Protein AF-A0A7J2LQR1-F1 (afdb_monomer_lite)

Foldseek 3Di:
DQLVLCVVLVHDSVDPCQQQDQQCCLPDGVVRCVVVVHHSNDNPNPVCPPVVVVVVVVVVVVVVVVVVVVVVVVVVVVD

Radius of gyration: 22.75 Å; chains: 1; bounding box: 51×16×59 Å

Structure (mmCIF, N/CA/C/O backbone):
data_AF-A0A7J2LQR1-F1
#
_entry.id   AF-A0A7J2LQR1-F1
#
loop_
_atom_site.group_PDB
_atom_site.id
_atom_site.type_symbol
_atom_site.label_atom_id
_atom_site.label_alt_id
_atom_site.label_comp_id
_atom_site.label_asym_id
_atom_site.label_entity_id
_atom_site.label_seq_id
_atom_site.pdbx_PDB_ins_code
_atom_site.Cartn_x
_atom_site.Cartn_y
_atom_site.Cartn_z
_atom_site.occupancy
_atom_site.B_iso_or_equiv
_atom_site.auth_seq_id
_atom_site.auth_comp_id
_atom_site.auth_asym_id
_atom_site.auth_atom_id
_atom_site.pdbx_PDB_model_num
ATOM 1 N N . MET A 1 1 ? 10.579 -4.645 -11.580 1.00 91.00 1 MET A N 1
ATOM 2 C CA . MET A 1 1 ? 9.429 -5.420 -12.083 1.00 91.00 1 MET A CA 1
ATOM 3 C C . MET A 1 1 ? 9.885 -6.217 -13.296 1.00 91.00 1 MET A C 1
ATOM 5 O O . MET A 1 1 ? 11.030 -6.048 -13.690 1.00 91.00 1 MET A O 1
ATOM 9 N N . ILE A 1 2 ? 9.084 -7.158 -13.801 1.00 93.44 2 ILE A N 1
ATOM 10 C CA . ILE A 1 2 ? 9.371 -7.813 -15.087 1.00 93.44 2 ILE A CA 1
ATOM 11 C C . ILE A 1 2 ? 8.579 -7.105 -16.184 1.00 93.44 2 ILE A C 1
ATOM 13 O O . ILE A 1 2 ? 7.397 -6.832 -15.981 1.00 93.44 2 ILE A O 1
ATOM 17 N N . ASP A 1 3 ? 9.188 -6.918 -17.351 1.00 95.44 3 ASP A N 1
ATOM 18 C CA . ASP A 1 3 ? 8.614 -6.169 -18.473 1.00 95.44 3 ASP A CA 1
ATOM 19 C C . ASP A 1 3 ? 7.206 -6.653 -18.844 1.00 95.44 3 ASP A C 1
ATOM 21 O O . ASP A 1 3 ? 6.308 -5.867 -19.119 1.00 95.44 3 ASP A O 1
ATOM 25 N N . SER A 1 4 ? 6.976 -7.971 -18.811 1.00 96.12 4 SER A N 1
ATOM 26 C CA . SER A 1 4 ? 5.655 -8.547 -19.111 1.00 96.12 4 SER A CA 1
ATOM 27 C C . SER A 1 4 ? 4.554 -8.094 -18.145 1.00 96.12 4 SER A C 1
ATOM 29 O O . SER A 1 4 ? 3.408 -7.940 -18.560 1.00 96.12 4 SER A O 1
ATOM 31 N N . TRP A 1 5 ? 4.892 -7.858 -16.876 1.00 95.75 5 TRP A N 1
ATOM 32 C CA . TRP A 1 5 ? 3.965 -7.342 -15.869 1.00 95.75 5 TRP A CA 1
ATOM 33 C C . TRP A 1 5 ? 3.713 -5.849 -16.079 1.00 95.75 5 TRP A C 1
ATOM 35 O O . TRP A 1 5 ? 2.563 -5.419 -16.051 1.00 95.75 5 TRP A O 1
ATOM 45 N N . GLU A 1 6 ? 4.766 -5.080 -16.364 1.00 96.88 6 GLU A N 1
ATOM 46 C CA . GLU A 1 6 ? 4.649 -3.654 -16.689 1.00 96.88 6 GLU A CA 1
ATOM 47 C C . GLU A 1 6 ? 3.764 -3.445 -17.919 1.00 96.88 6 GLU A C 1
ATOM 49 O O . GLU A 1 6 ? 2.800 -2.690 -17.856 1.00 96.88 6 GLU A O 1
ATOM 54 N N . VAL A 1 7 ? 4.000 -4.195 -18.999 1.00 96.62 7 VAL A N 1
ATOM 55 C CA . VAL A 1 7 ? 3.178 -4.144 -20.219 1.00 96.62 7 VAL A CA 1
ATOM 56 C C . VAL A 1 7 ? 1.729 -4.547 -19.944 1.00 96.62 7 VAL A C 1
ATOM 58 O O . VAL A 1 7 ? 0.816 -3.898 -20.453 1.00 96.62 7 VAL A O 1
ATOM 61 N N . PHE A 1 8 ? 1.497 -5.588 -19.136 1.00 96.50 8 PHE A N 1
ATOM 62 C CA . PHE A 1 8 ? 0.144 -6.031 -18.787 1.00 96.50 8 PHE A CA 1
ATOM 63 C C . PHE A 1 8 ? -0.659 -4.925 -18.090 1.00 96.50 8 PHE A C 1
ATOM 65 O O . PHE A 1 8 ? -1.817 -4.698 -18.436 1.00 96.50 8 PHE A O 1
ATOM 72 N N . TYR A 1 9 ? -0.025 -4.197 -17.170 1.00 95.75 9 TYR A N 1
ATOM 73 C CA . TYR A 1 9 ? -0.629 -3.059 -16.483 1.00 95.75 9 TYR A CA 1
ATOM 74 C C . TYR A 1 9 ? -0.391 -1.723 -17.201 1.00 95.75 9 TYR A C 1
ATOM 76 O O . TYR A 1 9 ? -0.662 -0.673 -16.633 1.00 95.75 9 TYR A O 1
ATOM 84 N N . GLY A 1 10 ? 0.104 -1.700 -18.442 1.00 95.31 10 GLY A N 1
ATOM 85 C CA . GLY A 1 10 ? 0.345 -0.471 -19.212 1.00 95.31 10 GLY A CA 1
ATOM 86 C C . GLY A 1 10 ? 1.354 0.509 -18.591 1.00 95.31 10 GLY A C 1
ATOM 87 O O . GLY A 1 10 ? 1.269 1.711 -18.850 1.00 95.31 10 GLY A O 1
ATOM 88 N N . LEU A 1 11 ? 2.229 0.024 -17.713 1.00 95.88 11 LEU A N 1
ATOM 89 C CA . LEU A 1 11 ? 3.395 0.740 -17.197 1.00 95.88 11 LEU A CA 1
ATOM 90 C C . LEU A 1 11 ? 4.514 0.758 -18.253 1.00 95.88 11 LEU A C 1
ATOM 92 O O . LEU A 1 11 ? 4.362 0.181 -19.336 1.00 95.88 11 LEU A O 1
ATOM 96 N N . ASN A 1 12 ? 5.619 1.448 -17.974 1.00 95.75 12 ASN A N 1
ATOM 97 C CA . ASN A 1 12 ? 6.681 1.648 -18.950 1.00 95.75 12 ASN A CA 1
ATOM 98 C C . ASN A 1 12 ? 7.875 0.712 -18.679 1.00 95.75 12 ASN A C 1
ATOM 100 O O . ASN A 1 12 ? 8.749 1.058 -17.891 1.00 95.75 12 ASN A O 1
ATOM 104 N N . PRO A 1 13 ? 8.010 -0.416 -19.405 1.00 95.69 13 PRO A N 1
ATOM 105 C CA . PRO A 1 13 ? 9.071 -1.393 -19.145 1.00 95.69 13 PRO A CA 1
ATOM 106 C C . PRO A 1 13 ? 10.492 -0.877 -19.425 1.00 95.69 13 PRO A C 1
ATOM 108 O O . PRO A 1 13 ? 11.470 -1.519 -19.055 1.00 95.69 13 PRO A O 1
ATOM 111 N N . VAL A 1 14 ? 10.636 0.265 -20.110 1.00 96.38 14 VAL A N 1
ATOM 112 C CA . VAL A 1 14 ? 11.948 0.884 -20.367 1.00 96.38 14 VAL A CA 1
ATOM 113 C C . VAL A 1 14 ? 12.267 2.042 -19.420 1.00 96.38 14 VAL A C 1
ATOM 115 O O . VAL A 1 14 ? 13.346 2.624 -19.527 1.00 96.38 14 VAL A O 1
ATOM 118 N N . ASP A 1 15 ? 11.359 2.386 -18.505 1.00 95.81 15 ASP A N 1
ATOM 119 C CA . ASP A 1 15 ? 11.550 3.457 -17.529 1.00 95.81 15 ASP A CA 1
ATOM 120 C C . ASP A 1 15 ? 11.480 2.914 -16.096 1.00 95.81 15 ASP A C 1
ATOM 122 O O . ASP A 1 15 ? 10.404 2.837 -15.517 1.00 95.81 15 ASP A O 1
ATOM 126 N N . PRO A 1 16 ? 12.629 2.620 -15.465 1.00 94.12 16 PRO A N 1
ATOM 127 C CA . PRO A 1 16 ? 12.653 2.055 -14.119 1.00 94.12 16 PRO A CA 1
ATOM 128 C C . PRO A 1 16 ? 12.187 3.032 -13.029 1.00 94.12 16 PRO A C 1
ATOM 130 O O . PRO A 1 16 ? 12.080 2.634 -11.865 1.00 94.12 16 PRO A O 1
ATOM 133 N N . THR A 1 17 ? 11.976 4.315 -13.347 1.00 95.94 17 THR A N 1
ATOM 134 C CA . THR A 1 17 ? 11.505 5.296 -12.359 1.00 95.94 17 THR A CA 1
ATOM 135 C C . THR A 1 17 ? 10.020 5.128 -12.046 1.00 95.94 17 THR A C 1
ATOM 137 O O . THR A 1 17 ? 9.590 5.485 -10.941 1.00 95.94 17 THR A O 1
ATOM 140 N N . ASP A 1 18 ? 9.260 4.496 -12.945 1.00 95.00 18 ASP A N 1
ATOM 141 C CA . ASP A 1 18 ? 7.836 4.228 -12.759 1.00 95.00 18 ASP A CA 1
ATOM 142 C C . ASP A 1 18 ? 7.560 3.289 -11.574 1.00 95.00 18 ASP A C 1
ATOM 144 O O . ASP A 1 18 ? 6.536 3.414 -10.912 1.00 95.00 18 ASP A O 1
ATOM 148 N N . A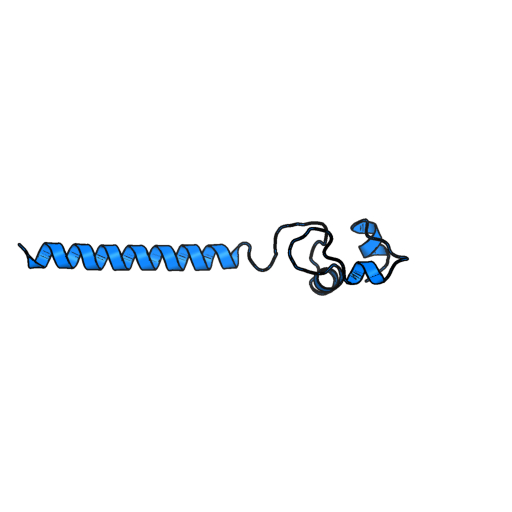LA A 1 19 ? 8.517 2.438 -11.206 1.00 96.62 19 ALA A N 1
ATOM 149 C CA . ALA A 1 19 ? 8.454 1.552 -10.050 1.00 96.62 19 ALA A CA 1
ATOM 150 C C . ALA A 1 19 ? 8.214 2.314 -8.725 1.00 96.62 19 ALA A C 1
ATOM 152 O O . ALA A 1 19 ? 7.680 1.756 -7.758 1.00 96.62 19 ALA A O 1
ATOM 153 N N . SER A 1 20 ? 8.619 3.588 -8.674 1.00 97.06 20 SER A N 1
ATOM 154 C CA . SER A 1 20 ? 8.438 4.476 -7.519 1.00 97.06 20 SER A CA 1
ATOM 155 C C . SER A 1 20 ? 7.142 5.291 -7.547 1.00 97.06 20 SER A C 1
ATOM 157 O O . SER A 1 20 ? 6.796 5.897 -6.533 1.00 97.06 20 SER A O 1
ATOM 159 N N . LEU A 1 21 ? 6.432 5.300 -8.677 1.00 97.00 21 LEU A N 1
ATOM 160 C CA . LEU A 1 21 ? 5.167 6.006 -8.836 1.00 97.00 21 LEU A CA 1
ATOM 161 C C . LEU A 1 21 ? 4.014 5.200 -8.244 1.00 97.00 21 LEU A C 1
ATOM 163 O O . LEU A 1 21 ? 4.076 3.976 -8.164 1.00 97.00 21 LEU A O 1
ATOM 167 N N . ASP A 1 22 ? 2.971 5.921 -7.862 1.00 96.00 22 ASP A N 1
ATOM 168 C CA . ASP A 1 22 ? 1.672 5.405 -7.444 1.00 96.00 22 ASP A CA 1
ATOM 169 C C . ASP A 1 22 ? 0.684 5.733 -8.574 1.00 96.00 22 ASP A C 1
ATOM 171 O O . ASP A 1 22 ? 0.260 6.883 -8.737 1.00 96.00 22 ASP A O 1
ATOM 175 N N . SER A 1 23 ? 0.452 4.760 -9.457 1.00 95.12 23 SER A N 1
ATOM 176 C CA . SER A 1 23 ? -0.236 5.006 -10.733 1.00 95.12 23 SER A CA 1
ATOM 177 C C . SER A 1 23 ? -1.752 5.115 -10.592 1.00 95.12 23 SER A C 1
ATOM 179 O O . SER A 1 23 ? -2.397 5.718 -11.456 1.00 95.12 23 SER A O 1
ATOM 181 N N . ASP A 1 24 ? -2.321 4.541 -9.538 1.00 95.12 24 ASP A N 1
ATOM 182 C CA . ASP A 1 24 ? -3.756 4.534 -9.254 1.00 95.12 24 ASP A CA 1
ATOM 183 C C . ASP A 1 24 ? -4.139 5.364 -8.020 1.00 95.12 24 ASP A C 1
ATOM 185 O O . ASP A 1 24 ? -5.328 5.568 -7.765 1.00 95.12 24 ASP A O 1
ATOM 189 N N . SER A 1 25 ? -3.152 5.965 -7.351 1.00 94.50 25 SER A N 1
ATOM 190 C CA . SER A 1 25 ? -3.326 6.864 -6.207 1.00 94.50 25 SER A CA 1
ATOM 191 C C . SER A 1 25 ? -3.924 6.176 -4.978 1.00 94.50 25 SER A C 1
ATOM 193 O O . SER A 1 25 ? -4.654 6.811 -4.205 1.00 94.50 25 SER A O 1
ATOM 195 N N . ASP A 1 26 ? -3.624 4.889 -4.790 1.00 92.69 26 ASP A N 1
ATOM 196 C CA . ASP A 1 26 ? -4.031 4.109 -3.618 1.00 92.69 26 ASP A CA 1
ATOM 197 C C . ASP A 1 26 ? -3.025 4.226 -2.442 1.00 92.69 26 ASP A C 1
ATOM 199 O O . ASP A 1 26 ? -3.286 3.794 -1.312 1.00 92.69 26 ASP A O 1
ATOM 203 N N . GLY A 1 27 ? -1.890 4.894 -2.661 1.00 91.81 27 GLY A N 1
ATOM 204 C CA . GLY A 1 27 ? -0.835 5.098 -1.673 1.00 91.81 27 GLY A CA 1
ATOM 205 C C . GLY A 1 27 ? 0.240 4.007 -1.658 1.00 91.81 27 GLY A C 1
ATOM 206 O O . GLY A 1 27 ? 1.127 4.050 -0.792 1.00 91.81 27 GLY A O 1
ATOM 207 N N . LEU A 1 28 ? 0.195 3.039 -2.575 1.00 94.06 28 LEU A N 1
ATOM 208 C CA . LEU A 1 28 ?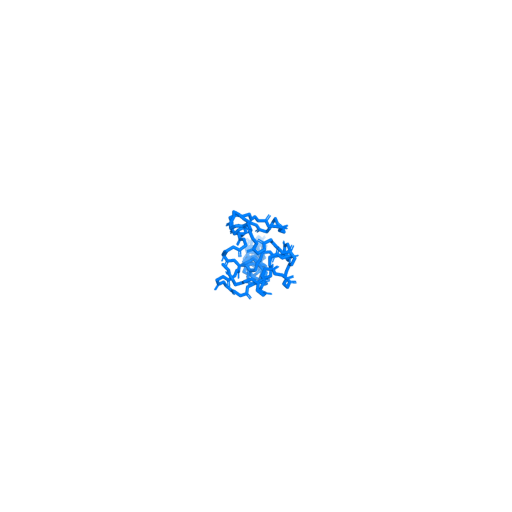 1.252 2.064 -2.823 1.00 94.06 28 LEU A CA 1
ATOM 209 C C . LEU A 1 28 ? 2.014 2.435 -4.099 1.00 94.06 28 LEU A C 1
ATOM 21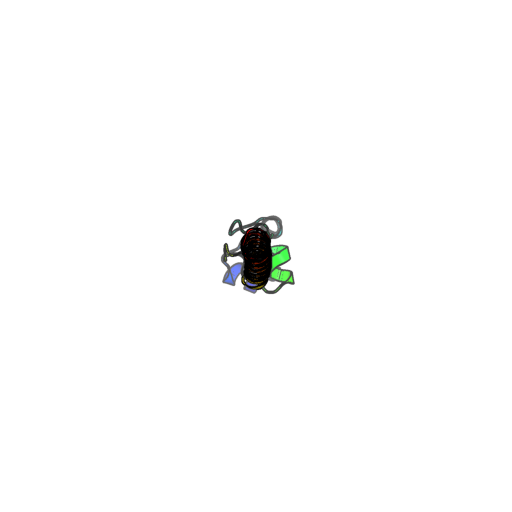1 O O . LEU A 1 28 ? 1.467 2.940 -5.065 1.00 94.06 28 LEU A O 1
ATOM 215 N N . SER A 1 29 ? 3.329 2.202 -4.106 1.00 96.25 29 SER A N 1
ATOM 216 C CA . SER A 1 29 ? 4.097 2.350 -5.343 1.00 96.25 29 SER A CA 1
ATOM 217 C C . SER A 1 29 ? 3.949 1.101 -6.213 1.00 96.25 29 SER A C 1
ATOM 219 O O . SER A 1 29 ? 3.888 -0.008 -5.673 1.00 96.25 29 SER A O 1
ATOM 221 N N . ASN A 1 30 ? 4.069 1.247 -7.532 1.00 96.12 30 ASN A N 1
ATOM 222 C CA . ASN A 1 30 ? 4.014 0.145 -8.499 1.00 96.12 30 ASN A CA 1
ATOM 223 C C . ASN A 1 30 ? 4.943 -1.029 -8.107 1.00 96.12 30 ASN A C 1
ATOM 225 O O . ASN A 1 30 ? 4.598 -2.204 -8.248 1.00 96.12 30 ASN A O 1
ATOM 229 N N . LEU A 1 31 ? 6.129 -0.738 -7.548 1.00 96.56 31 LEU A N 1
ATOM 230 C CA . LEU A 1 31 ? 7.046 -1.761 -7.028 1.00 96.56 31 LEU A CA 1
ATOM 231 C C . LEU A 1 31 ? 6.477 -2.532 -5.834 1.00 96.56 31 LEU A C 1
ATOM 233 O O . LEU A 1 31 ? 6.656 -3.749 -5.739 1.00 96.56 31 LEU A O 1
ATOM 237 N N . ARG A 1 32 ? 5.846 -1.832 -4.887 1.00 95.19 32 ARG A N 1
ATOM 238 C CA . ARG A 1 32 ? 5.228 -2.452 -3.710 1.00 95.19 32 ARG A CA 1
ATOM 239 C C . ARG A 1 32 ? 4.154 -3.435 -4.155 1.00 95.19 32 ARG A C 1
ATOM 241 O O . ARG A 1 32 ? 4.095 -4.557 -3.654 1.00 95.19 32 ARG A O 1
ATOM 248 N N . GLU A 1 33 ? 3.375 -3.022 -5.136 1.00 94.69 33 GLU A N 1
ATOM 249 C CA . GLU A 1 33 ? 2.282 -3.798 -5.689 1.00 94.69 33 GLU A CA 1
ATOM 250 C C . GLU A 1 33 ? 2.757 -5.013 -6.477 1.00 94.69 33 GLU A C 1
ATOM 252 O O . GLU A 1 33 ? 2.258 -6.122 -6.277 1.00 94.69 33 GLU A O 1
ATOM 257 N N . TYR A 1 34 ? 3.823 -4.859 -7.264 1.00 95.38 34 TYR A N 1
ATOM 258 C CA . TYR A 1 34 ? 4.502 -5.983 -7.902 1.00 95.38 34 TYR A CA 1
ATOM 259 C C . TYR A 1 34 ? 4.956 -7.044 -6.889 1.00 95.38 34 TYR A C 1
ATOM 261 O O . TYR A 1 34 ? 4.740 -8.243 -7.089 1.00 95.38 34 TYR A O 1
ATOM 269 N N . LEU A 1 35 ? 5.560 -6.615 -5.774 1.00 94.94 35 LEU A N 1
ATOM 270 C CA . LEU A 1 35 ? 6.022 -7.516 -4.711 1.00 94.94 35 LEU A CA 1
ATOM 271 C C . LEU A 1 35 ? 4.864 -8.208 -3.982 1.00 94.94 35 LEU A C 1
ATOM 273 O O . LEU A 1 35 ? 5.016 -9.342 -3.525 1.00 94.94 35 LEU A O 1
ATOM 277 N N . TRP A 1 36 ? 3.718 -7.539 -3.870 1.00 91.88 36 TRP A N 1
ATOM 278 C CA . TRP A 1 36 ? 2.518 -8.059 -3.211 1.00 91.88 36 TRP A CA 1
ATOM 279 C C . TRP A 1 36 ? 1.558 -8.779 -4.156 1.00 91.88 36 TRP A C 1
ATOM 281 O O . TRP A 1 36 ? 0.560 -9.331 -3.694 1.00 91.88 36 TRP A O 1
ATOM 291 N N . ARG A 1 37 ? 1.891 -8.845 -5.452 1.00 91.38 37 ARG A N 1
ATOM 292 C CA . ARG A 1 37 ? 1.025 -9.386 -6.507 1.00 91.38 37 ARG A CA 1
ATOM 293 C C . ARG A 1 37 ? -0.355 -8.711 -6.522 1.00 91.38 37 ARG A C 1
ATOM 295 O O . ARG A 1 37 ? -1.359 -9.393 -6.725 1.00 91.38 37 ARG A O 1
ATOM 302 N N . SER A 1 38 ? -0.387 -7.399 -6.284 1.00 90.81 38 SER A N 1
ATOM 303 C CA . SER A 1 38 ? -1.579 -6.562 -6.450 1.00 90.81 38 SER A CA 1
ATOM 304 C C . SER A 1 38 ? -1.602 -5.892 -7.831 1.00 90.81 38 SER A C 1
ATOM 306 O O . SER A 1 38 ? -0.819 -6.254 -8.717 1.00 90.81 38 SER A O 1
ATOM 308 N N . ASP A 1 39 ? -2.571 -5.001 -8.027 1.00 93.44 39 ASP A N 1
ATOM 309 C CA . ASP A 1 39 ? -2.909 -4.378 -9.301 1.00 93.44 39 ASP A CA 1
ATOM 310 C C . ASP A 1 39 ? -2.627 -2.867 -9.231 1.00 93.44 39 ASP A C 1
ATOM 312 O O . ASP A 1 39 ? -3.434 -2.182 -8.613 1.00 93.44 39 ASP A O 1
ATOM 316 N N . PRO A 1 40 ? -1.579 -2.357 -9.914 1.00 95.06 40 PRO A N 1
ATOM 317 C CA . PRO A 1 40 ? -1.184 -0.939 -9.919 1.00 95.06 40 PRO A CA 1
ATOM 318 C C . PRO A 1 40 ? -2.112 -0.017 -10.712 1.00 95.06 40 PRO A C 1
ATOM 320 O O . PRO A 1 40 ? -1.765 1.113 -11.065 1.00 95.06 40 PRO A O 1
ATOM 323 N N . ARG A 1 41 ? -3.265 -0.536 -11.129 1.00 94.69 41 ARG A N 1
ATOM 324 C CA . ARG A 1 41 ? -4.342 0.207 -11.786 1.00 94.69 41 ARG A CA 1
ATOM 325 C C . ARG A 1 41 ? -5.613 0.203 -10.956 1.00 94.69 41 ARG A C 1
ATOM 327 O O . ARG A 1 41 ? -6.642 0.696 -11.431 1.00 94.69 41 ARG A O 1
ATOM 334 N N . ASN A 1 42 ? -5.567 -0.368 -9.762 1.00 92.69 42 ASN A N 1
ATOM 335 C CA . ASN A 1 42 ? -6.706 -0.512 -8.896 1.00 92.69 42 ASN A CA 1
ATOM 336 C C . ASN A 1 42 ? -6.628 0.483 -7.724 1.00 92.69 42 ASN A C 1
ATOM 338 O O . ASN A 1 42 ? -6.028 0.173 -6.700 1.00 92.69 42 ASN A O 1
ATOM 342 N N . PRO A 1 43 ? -7.386 1.598 -7.766 1.00 90.94 43 PRO A N 1
ATOM 343 C CA . PRO A 1 43 ? -7.327 2.657 -6.750 1.00 90.94 43 PRO A CA 1
ATOM 344 C C . PRO A 1 43 ? -7.864 2.230 -5.366 1.00 90.94 43 PRO A C 1
ATOM 346 O O . PRO A 1 43 ? -8.021 3.052 -4.458 1.00 90.94 43 PRO A O 1
ATOM 349 N N . TYR A 1 44 ? -8.251 0.963 -5.202 1.00 88.12 44 TYR A N 1
ATOM 350 C CA . TYR A 1 44 ? -8.706 0.414 -3.937 1.00 88.12 44 TYR A CA 1
ATOM 351 C C . TYR A 1 44 ? -7.543 -0.165 -3.139 1.00 88.12 44 TYR A C 1
ATOM 353 O O . TYR A 1 44 ? -7.126 -1.296 -3.369 1.00 88.12 44 TYR A O 1
ATOM 361 N N . ILE A 1 45 ? -7.174 0.558 -2.082 1.00 81.19 45 ILE A N 1
ATOM 362 C CA . ILE A 1 45 ? -6.174 0.163 -1.084 1.00 81.19 45 ILE A CA 1
ATOM 363 C C . ILE A 1 45 ? -6.421 -1.275 -0.575 1.00 81.19 45 ILE A C 1
ATOM 365 O O . ILE A 1 45 ? -7.333 -1.486 0.245 1.00 81.19 45 ILE A O 1
ATOM 369 N N . PRO A 1 46 ? -5.582 -2.266 -0.946 1.00 69.44 46 PRO A N 1
ATOM 370 C CA . PRO A 1 46 ? -5.787 -3.673 -0.589 1.00 69.44 46 PRO A CA 1
ATOM 371 C C . PRO A 1 46 ? -5.762 -3.931 0.922 1.00 69.44 46 PRO A C 1
ATOM 373 O O . PRO A 1 46 ? -6.350 -4.892 1.414 1.00 69.44 46 PRO A O 1
ATOM 376 N N . LEU A 1 47 ? -5.079 -3.071 1.686 1.00 69.31 47 LEU A N 1
ATOM 377 C CA . LEU A 1 47 ? -4.960 -3.208 3.141 1.00 69.31 47 LEU A CA 1
ATOM 378 C C . LEU A 1 47 ? -6.191 -2.702 3.907 1.00 69.31 47 LEU A C 1
ATOM 380 O O . LEU A 1 47 ? -6.376 -3.073 5.068 1.00 69.31 47 LEU A O 1
ATOM 384 N N . LEU A 1 48 ? -7.034 -1.866 3.293 1.00 69.06 48 LEU A N 1
ATOM 385 C CA . LEU A 1 48 ? -8.194 -1.274 3.967 1.00 69.06 48 LEU A CA 1
ATOM 386 C C . LEU A 1 48 ? -9.486 -2.056 3.692 1.00 69.06 48 LEU A C 1
ATOM 388 O O . LEU A 1 48 ? -10.361 -2.128 4.564 1.00 69.06 48 LEU A O 1
ATOM 392 N N . TYR A 1 49 ? -9.592 -2.689 2.522 1.00 66.19 49 TYR A N 1
ATOM 393 C CA . TYR A 1 49 ? -10.781 -3.427 2.103 1.00 66.19 49 TYR A CA 1
ATOM 394 C C . TYR A 1 49 ? -10.522 -4.944 2.039 1.00 66.19 49 TYR A C 1
ATOM 396 O O . TYR A 1 49 ? -9.562 -5.364 1.404 1.00 66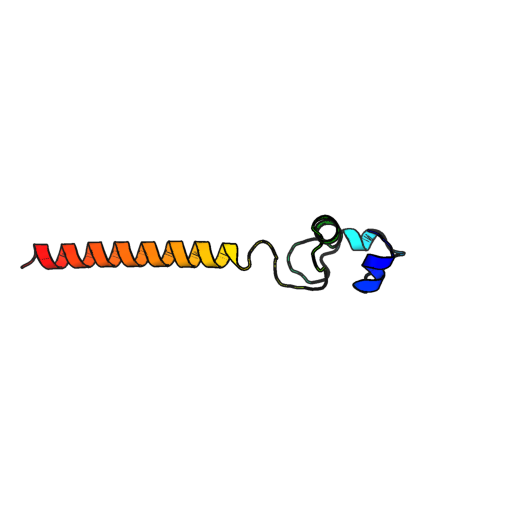.19 49 TYR A O 1
ATOM 404 N N . PRO A 1 50 ? -11.364 -5.807 2.641 1.00 62.88 50 PRO A N 1
ATOM 405 C CA . PRO A 1 50 ? -12.549 -5.501 3.444 1.00 62.88 50 PRO A CA 1
ATOM 406 C C . PRO A 1 50 ? -12.282 -5.527 4.969 1.00 62.88 50 PRO A C 1
ATOM 408 O O . PRO A 1 50 ? -13.151 -5.164 5.761 1.00 62.88 50 PRO A O 1
ATOM 411 N N . PHE A 1 51 ? -11.091 -5.955 5.407 1.00 71.50 51 PHE A N 1
ATOM 412 C CA . PHE A 1 51 ? -10.794 -6.224 6.822 1.00 71.50 51 PHE A CA 1
ATOM 413 C C . PHE A 1 51 ? -10.823 -4.974 7.712 1.00 71.50 51 PHE A C 1
ATOM 415 O O . PHE A 1 51 ? -11.376 -5.026 8.811 1.00 71.50 51 PHE A O 1
ATOM 422 N N . GLY A 1 52 ? -10.288 -3.843 7.240 1.00 71.44 52 GLY A N 1
ATOM 423 C CA . GLY A 1 52 ? -10.296 -2.586 7.996 1.00 71.44 52 GLY A CA 1
ATOM 424 C C . GLY A 1 52 ? -11.715 -2.072 8.243 1.00 71.44 52 GLY A C 1
ATOM 425 O O . GLY A 1 52 ? -12.067 -1.719 9.371 1.00 71.44 52 GLY A O 1
ATOM 426 N N . ALA A 1 53 ? -12.567 -2.120 7.216 1.00 77.75 53 ALA A N 1
ATOM 427 C CA . ALA A 1 53 ? -13.973 -1.740 7.334 1.00 77.75 53 ALA A CA 1
ATOM 428 C C . ALA A 1 53 ? -14.735 -2.631 8.332 1.00 77.75 53 ALA A C 1
ATOM 430 O O . ALA A 1 53 ? -15.463 -2.111 9.177 1.00 77.75 53 ALA A O 1
ATOM 431 N N . TYR A 1 54 ? -14.532 -3.954 8.305 1.00 83.38 54 TYR A N 1
ATOM 432 C CA . TYR A 1 54 ? -15.183 -4.859 9.261 1.00 83.38 54 TYR A CA 1
ATOM 433 C C . TYR A 1 54 ? -14.752 -4.616 10.708 1.00 83.38 54 TYR A C 1
ATOM 435 O O . TYR A 1 54 ? -15.602 -4.659 11.595 1.00 83.38 54 TYR A O 1
ATOM 443 N N . ILE A 1 55 ? -13.473 -4.317 10.959 1.00 85.31 55 ILE A N 1
ATOM 444 C CA . ILE A 1 55 ? -12.988 -3.979 12.307 1.00 85.31 55 ILE A CA 1
ATOM 445 C C . ILE A 1 55 ? -13.667 -2.704 12.817 1.00 85.31 55 ILE A C 1
ATOM 447 O O . ILE A 1 55 ? -14.133 -2.674 13.956 1.00 85.31 55 ILE A O 1
ATOM 451 N N . LEU A 1 56 ? -13.772 -1.670 11.976 1.00 84.38 56 LEU A N 1
ATOM 452 C CA . LEU A 1 56 ? -14.431 -0.413 12.341 1.00 84.38 56 LEU A CA 1
ATOM 453 C C . LEU A 1 56 ? -15.929 -0.606 12.599 1.00 84.38 56 LEU A C 1
ATOM 455 O O . LEU A 1 56 ? -16.439 -0.131 13.614 1.00 84.38 56 LEU A O 1
ATOM 459 N N . ILE A 1 57 ? -16.624 -1.341 11.725 1.00 89.00 57 ILE A N 1
ATOM 460 C CA . ILE A 1 57 ? -18.046 -1.671 11.897 1.00 89.00 57 ILE A CA 1
ATOM 461 C C . ILE A 1 57 ? -18.243 -2.475 13.184 1.00 89.00 57 ILE A C 1
ATOM 463 O O . ILE A 1 57 ? -19.114 -2.146 13.987 1.00 89.00 57 ILE A O 1
ATOM 467 N N . PHE A 1 58 ? -17.411 -3.489 13.428 1.00 91.81 58 PHE A N 1
ATOM 468 C CA . PHE A 1 58 ? -17.479 -4.299 14.639 1.00 91.81 58 PHE A CA 1
ATOM 469 C C . PHE A 1 58 ? -17.259 -3.448 15.897 1.00 91.81 58 PHE A C 1
ATOM 471 O O . PHE A 1 58 ? -18.096 -3.463 16.800 1.00 91.81 58 PHE A O 1
ATOM 478 N N . ALA A 1 59 ? -16.209 -2.626 15.934 1.00 92.94 59 ALA A N 1
ATOM 479 C CA . ALA A 1 59 ? -15.940 -1.723 17.052 1.00 92.94 59 ALA A CA 1
ATOM 480 C C . ALA A 1 59 ? -17.108 -0.752 17.305 1.00 92.94 59 ALA A C 1
ATOM 482 O O . ALA A 1 59 ? -17.532 -0.570 18.449 1.00 92.94 59 ALA A O 1
ATOM 483 N N . PHE A 1 60 ? -17.679 -0.187 16.239 1.00 95.19 60 PHE A N 1
ATOM 484 C CA . PHE A 1 60 ? -18.839 0.695 16.322 1.00 95.19 60 PHE A CA 1
ATOM 485 C C . PHE A 1 60 ? -20.080 -0.029 16.863 1.00 95.19 60 PHE A C 1
ATOM 487 O O . PHE A 1 60 ? -20.762 0.487 17.748 1.00 95.19 60 PHE A O 1
ATOM 494 N N . THR A 1 61 ? -20.352 -1.254 16.405 1.00 96.06 61 THR A N 1
ATOM 495 C CA . THR A 1 61 ? -21.491 -2.048 16.899 1.00 96.06 61 THR A CA 1
ATOM 496 C C . THR A 1 61 ? -21.358 -2.383 18.386 1.00 96.06 61 THR A C 1
ATOM 498 O O . THR A 1 61 ? -22.323 -2.221 19.134 1.00 96.06 61 THR A O 1
ATOM 501 N N . ILE A 1 62 ? -20.159 -2.754 18.850 1.00 96.88 62 ILE A N 1
ATOM 502 C CA . ILE A 1 62 ? -19.880 -2.997 20.273 1.00 96.88 62 ILE A CA 1
ATOM 503 C C . ILE A 1 62 ? -20.085 -1.721 21.093 1.00 96.88 62 ILE A C 1
ATOM 505 O O . ILE A 1 62 ? -20.729 -1.759 22.143 1.00 96.88 62 ILE A O 1
ATOM 509 N N . PHE A 1 63 ? -19.604 -0.579 20.598 1.00 97.31 63 PHE A N 1
ATOM 510 C CA . PHE A 1 63 ? -19.808 0.714 21.246 1.00 97.31 63 PHE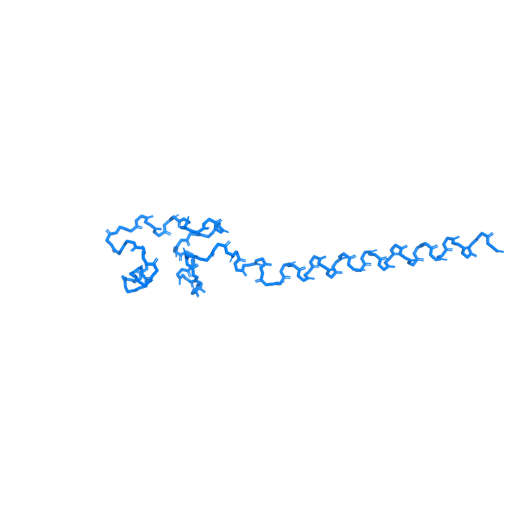 A CA 1
ATOM 511 C C . PHE A 1 63 ? -21.300 1.049 21.412 1.00 97.31 63 PHE A C 1
ATOM 513 O O . PHE A 1 63 ? -21.736 1.404 22.511 1.00 97.31 63 PHE A O 1
ATOM 520 N N . LEU A 1 64 ? -22.110 0.860 20.364 1.00 97.25 64 LEU A N 1
ATOM 521 C CA . LEU A 1 64 ? -23.559 1.081 20.433 1.00 97.25 64 LEU A CA 1
ATOM 522 C C . LEU A 1 64 ? -24.256 0.144 21.429 1.00 97.25 64 LEU A C 1
ATOM 524 O O . LEU A 1 64 ? -25.149 0.581 22.158 1.00 97.25 64 LEU A O 1
ATOM 528 N N . ILE A 1 65 ? -23.836 -1.122 21.505 1.00 96.44 65 ILE A N 1
ATOM 529 C CA . ILE A 1 65 ? -24.366 -2.084 22.482 1.00 96.44 65 ILE A CA 1
ATOM 530 C C . ILE A 1 65 ? -24.056 -1.623 23.912 1.00 96.44 65 ILE A C 1
ATOM 532 O O . ILE A 1 65 ? -24.946 -1.632 24.766 1.00 96.44 65 ILE A O 1
ATOM 536 N N . ILE A 1 66 ? -22.831 -1.161 24.179 1.00 96.25 66 ILE A N 1
ATOM 537 C CA . ILE A 1 66 ? -22.439 -0.641 25.497 1.00 96.25 66 ILE A CA 1
ATOM 538 C C . ILE A 1 66 ? -23.298 0.570 25.879 1.00 96.25 66 ILE A C 1
ATOM 540 O O . ILE A 1 66 ? -23.853 0.603 26.981 1.00 96.25 66 ILE A O 1
ATOM 544 N N . LEU A 1 67 ? -23.478 1.532 24.966 1.00 96.00 67 LEU A N 1
ATOM 545 C CA . LEU A 1 67 ? -24.349 2.688 25.203 1.00 96.00 67 LEU A CA 1
ATOM 546 C C . LEU A 1 67 ? -25.796 2.270 25.489 1.00 96.00 67 LEU A C 1
ATOM 548 O O . LEU A 1 67 ? -26.427 2.810 26.403 1.00 96.00 67 LEU A O 1
ATOM 552 N N . ALA A 1 68 ? -26.318 1.282 24.759 1.00 94.81 68 ALA A N 1
ATOM 553 C CA . ALA A 1 68 ? -27.660 0.758 24.986 1.00 94.81 68 ALA A CA 1
ATOM 554 C C . ALA A 1 68 ? -27.803 0.124 26.381 1.00 94.81 68 ALA A C 1
ATOM 556 O O . ALA A 1 68 ? -28.804 0.370 27.060 1.00 94.81 68 ALA A O 1
ATOM 557 N N . ILE A 1 69 ? -26.798 -0.629 26.842 1.00 93.88 69 ILE A N 1
ATOM 558 C CA . ILE A 1 69 ? -26.775 -1.234 28.184 1.00 93.88 69 ILE A CA 1
ATOM 559 C C . ILE A 1 69 ? -26.736 -0.152 29.271 1.00 93.88 69 ILE A C 1
ATOM 561 O O . ILE A 1 69 ? -27.503 -0.223 30.234 1.00 93.88 69 ILE A O 1
ATOM 565 N N . ILE A 1 70 ? -25.881 0.865 29.119 1.00 93.06 70 ILE A N 1
ATOM 566 C CA . ILE A 1 70 ? -25.785 1.986 30.069 1.0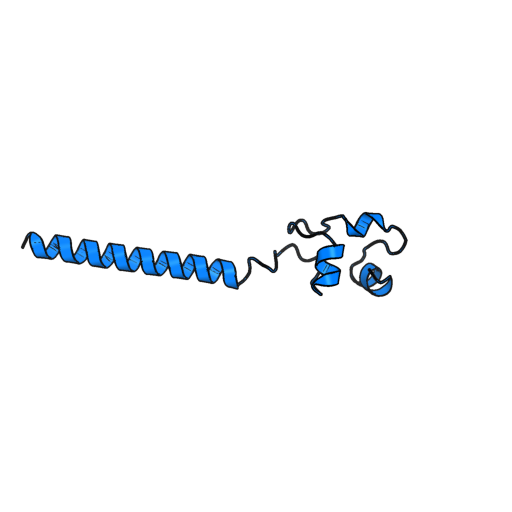0 93.06 70 ILE A CA 1
ATOM 567 C C . ILE A 1 70 ? -27.128 2.719 30.156 1.00 93.06 70 ILE A C 1
ATOM 569 O O . ILE A 1 70 ? -27.637 2.949 31.257 1.00 93.06 70 ILE A O 1
ATOM 573 N N . ARG A 1 71 ? -27.754 3.002 29.004 1.00 90.62 71 ARG A N 1
ATOM 574 C CA . ARG A 1 71 ? -29.083 3.620 28.938 1.00 90.62 71 ARG A CA 1
ATOM 575 C C . ARG A 1 71 ? -30.117 2.789 29.696 1.00 90.62 71 ARG A C 1
ATOM 577 O O . ARG A 1 71 ? -30.829 3.327 30.537 1.00 90.62 71 ARG A O 1
ATOM 584 N N . GLN A 1 72 ? -30.185 1.479 29.450 1.00 85.75 72 GLN A N 1
ATOM 585 C CA . GLN A 1 72 ? -31.145 0.594 30.124 1.00 85.75 72 GLN A CA 1
ATOM 586 C C . GLN A 1 72 ? -30.961 0.554 31.648 1.00 85.75 72 GLN A C 1
ATOM 588 O O . GLN A 1 72 ? -31.951 0.481 32.377 1.00 85.75 72 GLN A O 1
ATOM 593 N N . ARG A 1 73 ? -29.717 0.618 32.141 1.00 82.00 73 ARG A N 1
ATOM 594 C CA . ARG A 1 73 ? -29.427 0.662 33.584 1.00 82.00 73 ARG A CA 1
ATOM 595 C C . ARG A 1 73 ? -29.858 1.980 34.224 1.00 82.00 73 ARG A C 1
ATOM 597 O O . ARG A 1 73 ? -30.405 1.952 35.319 1.00 82.00 73 ARG A O 1
ATOM 604 N N . SER A 1 74 ? -29.671 3.104 33.532 1.00 78.00 74 SER A N 1
ATOM 605 C CA . SER A 1 74 ? -30.104 4.418 34.020 1.00 78.00 74 SER A CA 1
ATOM 606 C C . SER A 1 74 ? -31.625 4.504 34.197 1.00 78.00 74 SER A C 1
ATOM 608 O O . SER A 1 74 ? -32.079 4.988 35.227 1.00 78.00 74 SER A O 1
ATOM 610 N N . PHE A 1 75 ? -32.415 3.962 33.261 1.00 74.62 75 PHE A N 1
ATOM 611 C CA . PHE A 1 75 ? -33.881 3.961 33.380 1.00 74.62 75 PHE A CA 1
ATOM 612 C C . PHE A 1 75 ? -34.395 3.125 34.562 1.00 74.62 75 PHE A C 1
ATOM 614 O O . PHE A 1 75 ? -35.348 3.526 35.219 1.00 74.62 75 PHE A O 1
ATOM 621 N N . LYS A 1 76 ? -33.764 1.981 34.853 1.00 73.69 76 LYS A N 1
ATOM 622 C CA . LYS A 1 76 ? -34.173 1.104 35.965 1.00 73.69 76 LYS A CA 1
ATOM 623 C C . LYS A 1 76 ? -33.805 1.638 37.353 1.00 73.69 76 LYS A C 1
ATOM 625 O O . LYS A 1 76 ? -34.333 1.129 38.326 1.00 73.69 76 LYS A O 1
ATOM 630 N N . ALA A 1 77 ? -32.896 2.608 37.457 1.00 66.44 77 ALA A N 1
ATOM 631 C CA . ALA A 1 77 ? -32.478 3.188 38.737 1.00 66.44 77 ALA A CA 1
ATOM 632 C C . ALA A 1 77 ? -33.369 4.357 39.204 1.00 66.44 77 ALA A C 1
ATOM 634 O O . ALA A 1 77 ? -33.187 4.854 40.311 1.00 66.44 77 ALA A O 1
ATOM 635 N N . ILE A 1 78 ? -34.285 4.822 38.349 1.00 69.38 78 ILE A N 1
ATOM 636 C CA . ILE A 1 78 ? -35.160 5.983 38.592 1.00 69.38 78 ILE A CA 1
ATOM 637 C C . ILE A 1 78 ? -36.631 5.545 38.790 1.00 69.38 78 ILE A C 1
ATOM 639 O O . ILE A 1 78 ? -37.465 6.362 39.171 1.00 69.38 78 ILE A O 1
ATOM 643 N N . ALA A 1 79 ? -36.946 4.267 38.551 1.00 59.47 79 ALA A N 1
ATOM 644 C CA . ALA A 1 79 ? -38.258 3.651 38.773 1.00 59.47 79 ALA A CA 1
ATOM 645 C C . ALA A 1 79 ? -38.250 2.814 40.057 1.00 59.47 79 ALA A C 1
ATOM 647 O O . ALA A 1 79 ? -39.288 2.812 40.751 1.00 59.47 79 ALA A O 1
#

Sequence (79 aa):
MIDSWEVFYGLNPVDPTDASLDSDSDGLSNLREYLWRSDPRNPYIPLLYPFGAYILIFAFTIFLIILAIIRQRSFKAIA

pLDDT: mean 89.42, std 9.9, range [59.47, 97.31]

Secondary structure (DSSP, 8-state):
--HHHHHHTT--TT-TTGGGS-SSSSS--HHHHHHHT--TT--S-TTTTTHHHHHHHHHHHHHHHHHHHHHHHHHHT--